Protein AF-A0A804N8E2-F1 (afdb_monomer_lite)

Radius of gyration: 15.51 Å; chains: 1; bounding box: 42×27×46 Å

Secondary structure (DSSP, 8-state):
---TT-------SS----B-TTT--B-----EEEEEE---TTS---SEEEEEE-STTPPPPTT--GGGTTTS-SSSPPPTT-EEEEEE-S--TTS-TT-SSEEEEEESSSS-SEEEE-SSSPPPSSEEEEEE-

Organism: Zea mays (NCBI:txid4577)

Structure (mmCIF, N/CA/C/O backbone):
data_AF-A0A804N8E2-F1
#
_entry.id   AF-A0A804N8E2-F1
#
loop_
_atom_site.group_PDB
_atom_site.id
_atom_site.type_symbol
_atom_site.label_atom_id
_atom_site.label_alt_id
_atom_site.label_comp_id
_atom_site.label_asym_id
_atom_site.label_entity_id
_atom_site.label_seq_id
_atom_site.pdbx_PDB_ins_code
_atom_site.Cartn_x
_atom_site.Cartn_y
_atom_site.Cartn_z
_atom_site.occupancy
_atom_site.B_iso_or_equiv
_atom_site.auth_seq_id
_atom_site.auth_comp_id
_atom_site.auth_asym_id
_atom_site.auth_atom_id
_atom_site.pdbx_PDB_model_num
ATOM 1 N N . MET A 1 1 ? 17.078 12.452 -9.685 1.00 38.97 1 MET A N 1
ATOM 2 C CA . MET A 1 1 ? 17.404 11.135 -9.106 1.00 38.97 1 MET A CA 1
ATOM 3 C C . MET A 1 1 ? 16.287 10.211 -9.542 1.00 38.97 1 MET A C 1
ATOM 5 O O . MET A 1 1 ? 15.139 10.592 -9.355 1.00 38.97 1 MET A O 1
ATOM 9 N N . ASN A 1 2 ? 16.595 9.096 -10.202 1.00 52.91 2 ASN A N 1
ATOM 10 C CA . ASN A 1 2 ? 15.586 8.090 -10.532 1.00 52.91 2 ASN A CA 1
ATOM 11 C C . ASN A 1 2 ? 15.480 7.154 -9.324 1.00 52.91 2 ASN A C 1
ATOM 13 O O . ASN A 1 2 ? 16.182 6.147 -9.280 1.00 52.91 2 ASN A O 1
ATOM 17 N N . ASP A 1 3 ? 14.674 7.526 -8.326 1.00 61.09 3 ASP A N 1
ATOM 18 C CA . ASP A 1 3 ? 14.372 6.654 -7.184 1.00 61.09 3 ASP A CA 1
ATOM 19 C C . ASP A 1 3 ? 13.446 5.525 -7.648 1.00 61.09 3 ASP A C 1
ATOM 21 O O . ASP A 1 3 ? 12.223 5.591 -7.537 1.00 61.09 3 ASP A O 1
ATOM 25 N N . THR A 1 4 ? 14.042 4.483 -8.220 1.00 75.50 4 THR A N 1
ATOM 26 C CA . THR A 1 4 ? 13.366 3.203 -8.447 1.00 75.50 4 THR A CA 1
ATOM 27 C C . THR A 1 4 ? 13.137 2.520 -7.095 1.00 75.50 4 THR A C 1
ATOM 29 O O . THR A 1 4 ? 14.071 2.491 -6.295 1.00 75.50 4 THR A O 1
ATOM 32 N N . TRP A 1 5 ? 11.953 1.932 -6.867 1.00 82.69 5 TRP A N 1
ATOM 33 C CA . TRP A 1 5 ? 11.575 1.201 -5.636 1.00 82.69 5 TRP A CA 1
ATOM 34 C C . TRP A 1 5 ? 11.289 2.061 -4.393 1.00 82.69 5 TRP A C 1
ATOM 36 O O . TRP A 1 5 ? 11.648 1.694 -3.274 1.00 82.69 5 TRP A O 1
ATOM 46 N N . SER A 1 6 ? 10.631 3.206 -4.567 1.00 90.75 6 SER A N 1
ATOM 47 C CA . SER A 1 6 ? 10.193 4.048 -3.449 1.00 90.75 6 SER A CA 1
ATOM 48 C C . SER A 1 6 ? 8.783 3.683 -2.964 1.00 90.75 6 SER A C 1
ATOM 50 O O . SER A 1 6 ? 7.942 3.180 -3.705 1.00 90.75 6 SER A O 1
ATOM 52 N N . THR A 1 7 ? 8.514 3.906 -1.678 1.00 93.31 7 THR A N 1
ATOM 53 C CA . THR A 1 7 ? 7.186 3.724 -1.073 1.00 93.31 7 THR A CA 1
ATOM 54 C C . THR A 1 7 ? 6.992 4.785 -0.004 1.00 93.31 7 THR A C 1
ATOM 56 O O . THR A 1 7 ? 7.899 5.058 0.783 1.00 93.31 7 THR A O 1
ATOM 59 N N . GLY A 1 8 ? 5.814 5.396 0.026 1.00 92.81 8 GLY A N 1
ATOM 60 C CA . GLY A 1 8 ? 5.475 6.440 0.982 1.00 92.81 8 GLY A CA 1
ATOM 61 C C . GLY A 1 8 ? 4.013 6.349 1.382 1.00 92.81 8 GLY A C 1
ATOM 62 O O . GLY A 1 8 ? 3.178 5.873 0.623 1.00 92.81 8 GLY A O 1
ATOM 63 N N . GLY A 1 9 ? 3.710 6.819 2.586 1.00 92.12 9 GLY A N 1
ATOM 64 C CA . GLY A 1 9 ? 2.352 6.875 3.103 1.00 92.12 9 GLY A CA 1
ATOM 65 C C . GLY A 1 9 ? 2.154 8.137 3.926 1.00 92.12 9 GLY A C 1
ATOM 66 O O . GLY A 1 9 ? 3.059 8.586 4.631 1.00 92.12 9 GLY A O 1
ATOM 67 N N . VAL A 1 10 ? 0.957 8.707 3.842 1.00 92.62 10 VAL A N 1
ATOM 68 C CA . VAL A 1 10 ? 0.525 9.840 4.661 1.00 92.62 10 VAL A CA 1
ATOM 69 C C . VAL A 1 10 ? -0.850 9.526 5.233 1.00 92.62 10 VAL A C 1
ATOM 71 O O . VAL A 1 10 ? -1.721 9.015 4.535 1.00 92.62 10 VAL A O 1
ATOM 74 N N . ALA A 1 11 ? -1.042 9.812 6.519 1.00 91.81 11 ALA A N 1
ATOM 75 C CA . ALA A 1 11 ? -2.292 9.553 7.221 1.00 91.81 11 ALA A CA 1
ATOM 76 C C . ALA A 1 11 ? -2.757 10.800 7.978 1.00 91.81 11 ALA A C 1
ATOM 78 O O . ALA A 1 11 ? -1.944 11.578 8.485 1.00 91.81 11 ALA A O 1
ATOM 79 N N . TYR A 1 12 ? -4.076 10.971 8.088 1.00 93.06 12 TYR A N 1
ATOM 80 C CA . TYR A 1 12 ? -4.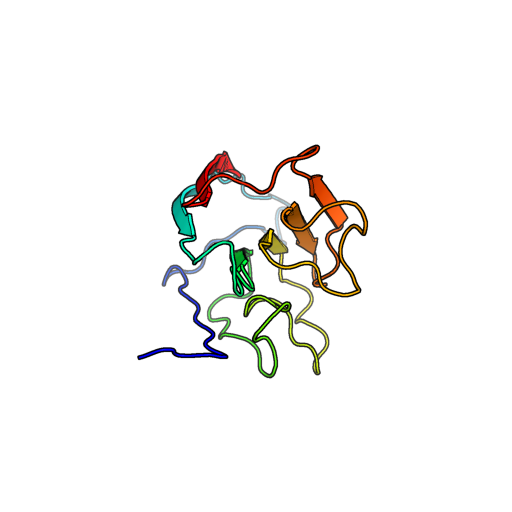663 12.004 8.938 1.00 93.06 12 TYR A CA 1
ATOM 81 C C . TYR A 1 12 ? -4.279 11.746 10.412 1.00 93.06 12 TYR A C 1
ATOM 83 O O . TYR A 1 12 ? -4.414 10.615 10.886 1.00 93.06 12 TYR A O 1
ATOM 91 N N . PRO A 1 13 ? -3.791 12.752 11.166 1.00 93.12 13 PRO A N 1
ATOM 92 C CA . PRO A 1 13 ? -3.143 12.510 12.458 1.00 93.12 13 PRO A CA 1
ATOM 93 C C . PRO A 1 13 ? -4.108 12.154 13.597 1.00 93.12 13 PRO A C 1
ATOM 95 O O . PRO A 1 13 ? -3.660 11.716 14.658 1.00 93.12 13 PRO A O 1
ATOM 98 N N . GLN A 1 14 ? -5.417 12.351 13.416 1.00 94.31 14 GLN A N 1
ATOM 99 C CA . GLN A 1 14 ? -6.428 12.052 14.432 1.00 94.31 14 GLN A CA 1
ATOM 100 C C . GLN A 1 14 ? -7.241 10.805 14.057 1.00 94.31 14 GLN A C 1
ATOM 102 O O . GLN A 1 14 ? -7.475 10.553 12.875 1.00 94.31 14 GLN A O 1
ATOM 107 N N . PRO A 1 15 ? -7.701 10.014 15.043 1.00 92.38 15 PRO A N 1
ATOM 108 C CA . PRO A 1 15 ? -8.524 8.848 14.763 1.00 92.38 15 PRO A CA 1
ATOM 109 C C . PRO A 1 15 ? -9.889 9.266 14.203 1.00 92.38 15 PRO A C 1
ATOM 111 O O . PRO A 1 15 ? -10.555 10.145 14.750 1.00 92.38 15 PRO A O 1
ATOM 114 N N . VAL A 1 16 ? -10.340 8.574 13.158 1.00 92.69 16 VAL A N 1
ATOM 115 C CA . VAL A 1 16 ? -11.694 8.713 12.609 1.00 92.69 16 VAL A CA 1
ATOM 116 C C . VAL A 1 16 ? -12.520 7.506 13.042 1.00 92.69 16 VAL A C 1
ATOM 118 O O . VAL A 1 16 ? -12.179 6.360 12.755 1.00 92.69 16 VAL A O 1
ATOM 121 N N . ARG A 1 17 ? -13.619 7.743 13.763 1.00 92.62 17 ARG A N 1
ATOM 122 C CA . ARG A 1 17 ? -14.492 6.668 14.247 1.00 92.62 17 ARG A CA 1
ATOM 123 C C . ARG A 1 17 ? -15.476 6.241 13.158 1.00 92.62 17 ARG A C 1
ATOM 125 O O . ARG A 1 17 ? -16.499 6.889 12.969 1.00 92.62 17 ARG A O 1
ATOM 132 N N . LEU A 1 18 ? -15.201 5.117 12.500 1.00 92.31 18 LEU A N 1
ATOM 133 C CA . LEU A 1 18 ? -16.044 4.589 11.416 1.00 92.31 18 LEU A CA 1
ATOM 134 C C . LEU A 1 18 ? -17.221 3.725 11.892 1.00 92.31 18 LEU A C 1
ATOM 136 O O . LEU A 1 18 ? -18.192 3.524 11.166 1.00 92.31 18 LEU A O 1
ATOM 140 N N . TRP A 1 19 ? -17.148 3.213 13.118 1.00 92.12 19 TRP A N 1
ATOM 141 C CA . TRP A 1 19 ? -18.095 2.252 13.679 1.00 92.12 19 TRP A CA 1
ATOM 142 C C . TRP A 1 19 ? -18.247 2.498 15.191 1.00 92.12 19 TRP A C 1
ATOM 144 O O . TRP A 1 19 ? -17.270 2.777 15.893 1.00 92.12 19 TRP A O 1
ATOM 154 N N . ASP A 1 20 ? -19.450 2.273 15.734 1.00 93.81 20 ASP A N 1
ATOM 155 C CA . ASP A 1 20 ? -19.717 2.072 17.168 1.00 93.81 20 ASP A CA 1
ATOM 156 C C . ASP A 1 20 ? -20.190 0.640 17.507 1.00 93.81 20 ASP A C 1
ATOM 158 O O . ASP A 1 20 ? -21.294 0.253 17.141 1.00 93.81 20 ASP A O 1
ATOM 162 N N . HIS A 1 21 ? -19.401 -0.151 18.251 1.00 91.88 21 HIS A N 1
ATOM 163 C CA . HIS A 1 21 ? -19.750 -1.554 18.556 1.00 91.88 21 HIS A CA 1
ATOM 164 C C . HIS A 1 21 ? -20.867 -1.694 19.572 1.00 91.88 21 HIS A C 1
ATOM 166 O O . HIS A 1 21 ? -21.567 -2.699 19.569 1.00 91.88 21 HIS A O 1
ATOM 172 N N . ARG A 1 22 ? -21.064 -0.678 20.409 1.00 96.19 22 ARG A N 1
ATOM 173 C CA . ARG A 1 22 ? -22.117 -0.679 21.415 1.00 96.19 22 ARG A CA 1
ATOM 174 C C . ARG A 1 22 ? -23.472 -0.357 20.796 1.00 96.19 22 ARG A C 1
ATOM 176 O O . ARG A 1 22 ? -24.488 -0.832 21.286 1.00 96.19 22 ARG A O 1
ATOM 183 N N . THR A 1 23 ? -23.496 0.475 19.753 1.00 96.44 23 THR A N 1
ATOM 184 C CA . THR A 1 23 ? -24.748 0.941 19.128 1.00 96.44 23 THR A CA 1
ATOM 185 C C . THR A 1 23 ? -24.997 0.376 17.730 1.00 96.44 23 THR A C 1
ATOM 187 O O . THR A 1 23 ? -26.079 0.574 17.190 1.00 96.44 23 THR A O 1
ATOM 190 N N . GLY A 1 24 ? -24.014 -0.291 17.118 1.00 95.19 24 GLY A N 1
ATOM 191 C CA . GLY A 1 24 ? -24.072 -0.777 15.735 1.00 95.19 24 GLY A CA 1
ATOM 192 C C . GLY A 1 24 ? -24.041 0.331 14.674 1.00 95.19 24 GLY A C 1
ATOM 193 O O . GLY A 1 24 ? -24.153 0.046 13.482 1.00 95.19 24 GLY A O 1
ATOM 194 N N . ARG A 1 25 ? -23.900 1.602 15.078 1.00 95.06 25 ARG A N 1
ATOM 195 C CA . ARG A 1 25 ? -23.921 2.748 14.160 1.00 95.06 25 ARG A CA 1
ATOM 196 C C . ARG A 1 25 ? -22.635 2.794 13.342 1.00 95.06 25 ARG A C 1
ATOM 198 O O . ARG A 1 25 ? -21.541 2.666 13.888 1.00 95.06 25 ARG A O 1
ATOM 205 N N . ARG A 1 26 ? -22.779 3.025 12.040 1.00 94.06 26 ARG A N 1
ATOM 206 C CA . ARG A 1 26 ? -21.675 3.209 11.091 1.00 94.06 26 ARG A CA 1
ATOM 207 C C . ARG A 1 26 ? -21.602 4.675 10.688 1.00 94.06 26 ARG A C 1
ATOM 209 O O . ARG A 1 26 ? -22.637 5.334 10.599 1.00 94.06 26 ARG A O 1
ATOM 216 N N . ALA A 1 27 ? -20.395 5.180 10.483 1.00 92.12 27 ALA A N 1
ATOM 217 C CA . ALA A 1 27 ? -20.202 6.501 9.913 1.00 92.12 27 ALA A CA 1
ATOM 218 C C . ALA A 1 27 ? -20.478 6.461 8.407 1.00 92.12 27 ALA A C 1
ATOM 220 O O . ALA A 1 27 ? -20.162 5.481 7.733 1.00 92.12 27 ALA A O 1
ATOM 221 N N . SER A 1 28 ? -21.026 7.553 7.893 1.00 92.19 28 SER A N 1
ATOM 222 C CA . SER A 1 28 ? -20.926 7.903 6.480 1.00 92.19 28 SER A CA 1
ATOM 223 C C . SER A 1 28 ? -19.837 8.957 6.363 1.00 92.19 28 SER A C 1
ATOM 225 O O . SER A 1 28 ? -19.754 9.850 7.209 1.00 92.19 28 SER A O 1
ATOM 227 N N . PHE A 1 29 ? -18.994 8.849 5.349 1.00 91.31 29 PHE A N 1
ATOM 228 C CA . PHE A 1 29 ? -17.958 9.831 5.075 1.00 91.31 29 PHE A CA 1
ATOM 229 C C . PHE A 1 29 ? -17.953 10.148 3.586 1.00 91.31 29 PHE A C 1
ATOM 231 O O . PHE A 1 29 ? -18.495 9.395 2.784 1.00 91.31 29 PHE A O 1
ATOM 238 N N . THR A 1 30 ? -17.372 11.294 3.253 1.00 90.88 30 THR A N 1
ATOM 239 C CA . THR A 1 30 ? -17.012 11.637 1.885 1.00 90.88 30 THR A CA 1
ATOM 240 C C . THR A 1 30 ? -15.611 12.210 1.911 1.00 90.88 30 THR A C 1
ATOM 242 O O . THR A 1 30 ? -15.342 13.127 2.690 1.00 90.88 30 THR A O 1
ATOM 245 N N . THR A 1 31 ? -14.717 11.673 1.090 1.00 90.69 31 THR A N 1
ATOM 246 C CA . THR A 1 31 ? -13.385 12.255 0.877 1.00 90.69 31 THR A CA 1
ATOM 247 C C . THR A 1 31 ? -13.301 12.856 -0.518 1.00 90.69 31 THR A C 1
ATOM 249 O O . THR A 1 31 ? -13.925 12.339 -1.434 1.00 90.69 31 THR A O 1
ATOM 252 N N . ASN A 1 32 ? -12.566 13.957 -0.667 1.00 90.88 32 ASN A N 1
ATOM 253 C CA . ASN A 1 32 ? -12.210 14.525 -1.963 1.00 90.88 32 ASN A CA 1
ATOM 254 C C . ASN A 1 32 ? -10.741 14.918 -1.929 1.00 90.88 32 ASN A C 1
ATOM 256 O O . ASN A 1 32 ? -10.315 15.678 -1.059 1.00 90.88 32 ASN A O 1
ATOM 260 N N . PHE A 1 33 ? -9.977 14.419 -2.887 1.00 89.19 33 PHE A N 1
ATOM 261 C CA . PHE A 1 33 ? -8.585 14.792 -3.084 1.00 89.19 33 PHE A CA 1
ATOM 262 C C . PHE A 1 33 ? -8.284 14.833 -4.576 1.00 89.19 33 PHE A C 1
ATOM 264 O O . PHE A 1 33 ? -8.919 14.136 -5.367 1.00 89.19 33 PHE A O 1
ATOM 271 N N . SER A 1 34 ? -7.313 15.662 -4.941 1.00 90.00 34 SER A N 1
ATOM 272 C CA . SER A 1 34 ? -6.777 15.734 -6.294 1.00 90.00 34 SER A CA 1
ATOM 273 C C . SER A 1 34 ? -5.350 15.220 -6.286 1.00 90.00 34 SER A C 1
ATOM 275 O O . SER A 1 34 ? -4.583 15.514 -5.369 1.00 90.00 34 SER A O 1
ATOM 277 N N . PHE A 1 35 ? -5.000 14.459 -7.311 1.00 89.44 35 PHE A N 1
ATOM 278 C CA . PHE A 1 35 ? -3.676 13.877 -7.472 1.00 89.44 35 PHE A CA 1
ATOM 279 C C . PHE A 1 35 ? -3.257 13.928 -8.943 1.00 89.44 35 PHE A C 1
ATOM 281 O O . PHE A 1 35 ? -4.081 14.171 -9.828 1.00 89.44 35 PHE A O 1
ATOM 288 N N . ALA A 1 36 ? -1.968 13.717 -9.190 1.00 87.19 36 ALA A N 1
ATOM 289 C CA . ALA A 1 36 ? -1.411 13.557 -10.522 1.00 87.19 36 ALA A CA 1
ATOM 290 C C . ALA A 1 36 ? -0.339 12.462 -10.480 1.00 87.19 36 ALA A C 1
ATOM 292 O O . ALA A 1 36 ? 0.662 12.616 -9.783 1.00 87.19 36 ALA A O 1
ATOM 293 N N . ILE A 1 37 ? -0.539 11.380 -11.230 1.00 84.94 37 ILE A N 1
ATOM 294 C CA . ILE A 1 37 ? 0.493 10.375 -11.502 1.00 84.94 37 ILE A CA 1
ATOM 295 C C . ILE A 1 37 ? 1.109 10.723 -12.854 1.00 84.94 37 ILE A C 1
ATOM 297 O O . ILE A 1 37 ? 0.445 10.674 -13.893 1.00 84.94 37 ILE A O 1
ATOM 301 N N . SER A 1 38 ? 2.378 11.121 -12.831 1.00 80.69 38 SER A N 1
ATOM 302 C CA . SER A 1 38 ? 3.157 11.454 -14.022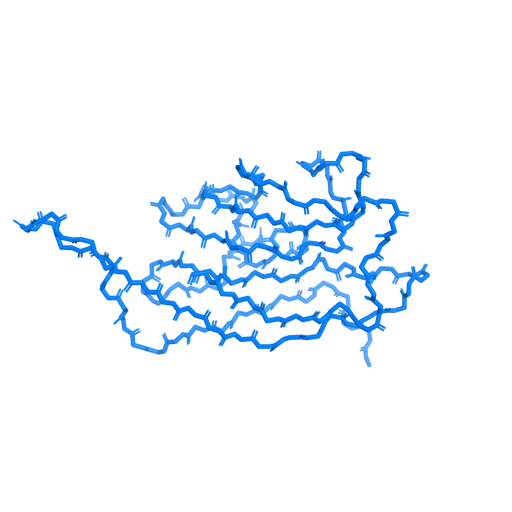 1.00 80.69 38 SER A CA 1
ATOM 303 C C . SER A 1 38 ? 4.325 10.492 -14.174 1.00 80.69 38 SER A C 1
ATOM 305 O O . SER A 1 38 ? 5.080 10.283 -13.230 1.00 80.69 38 SER A O 1
ATOM 307 N N . GLY A 1 39 ? 4.518 9.983 -15.384 1.00 72.94 39 GLY A N 1
ATOM 308 C CA . GLY A 1 39 ? 5.672 9.170 -15.758 1.00 72.94 39 GLY A CA 1
ATOM 309 C C . GLY A 1 39 ? 5.779 9.089 -17.275 1.00 72.94 39 GLY A C 1
ATOM 310 O O . GLY A 1 39 ? 4.781 9.276 -17.983 1.00 72.94 39 GLY A O 1
ATOM 311 N N . GLU A 1 40 ? 6.977 8.852 -17.805 1.00 63.94 40 GLU A N 1
ATOM 312 C CA . GLU A 1 40 ? 7.145 8.634 -19.243 1.00 63.94 40 GLU A CA 1
ATOM 313 C C . GLU A 1 40 ? 6.381 7.366 -19.652 1.00 63.94 40 GLU A C 1
ATOM 315 O O . GLU A 1 40 ? 6.631 6.287 -19.119 1.00 63.94 40 GLU A O 1
ATOM 320 N N . ARG A 1 41 ? 5.437 7.483 -20.604 1.00 61.12 41 ARG A N 1
ATOM 321 C CA . ARG A 1 41 ? 4.629 6.341 -21.094 1.00 61.12 41 ARG A CA 1
ATOM 322 C C . ARG A 1 41 ? 5.489 5.171 -21.576 1.00 61.12 41 ARG A C 1
ATOM 324 O O . ARG A 1 41 ? 5.033 4.039 -21.588 1.00 61.12 41 ARG A O 1
ATOM 331 N N . THR A 1 42 ? 6.712 5.461 -22.002 1.00 56.59 42 THR A N 1
ATOM 332 C CA . THR A 1 42 ? 7.638 4.513 -22.613 1.00 56.59 42 THR A CA 1
ATOM 333 C C . THR A 1 42 ? 8.347 3.600 -21.618 1.00 56.59 42 THR A C 1
ATOM 335 O O . THR A 1 42 ? 8.788 2.536 -22.036 1.00 56.59 42 THR A O 1
ATOM 338 N N . TYR A 1 43 ? 8.464 3.971 -20.338 1.00 54.28 43 TYR A N 1
ATOM 339 C CA . TYR A 1 43 ? 9.248 3.199 -19.367 1.00 54.28 43 TYR A CA 1
ATOM 340 C C . TYR A 1 43 ? 8.741 3.381 -17.930 1.00 54.28 43 TYR A C 1
ATOM 342 O O . TYR A 1 43 ? 9.366 4.070 -17.135 1.00 54.28 43 TYR A O 1
ATOM 350 N N . ASN A 1 44 ? 7.698 2.645 -17.544 1.00 62.12 44 ASN A N 1
ATOM 351 C CA . ASN A 1 44 ? 7.333 2.432 -16.133 1.00 62.12 44 ASN A CA 1
ATOM 352 C C . ASN A 1 44 ? 6.580 3.613 -15.487 1.00 62.12 44 ASN A C 1
ATOM 354 O O . ASN A 1 44 ? 7.126 4.362 -14.681 1.00 62.12 44 ASN A O 1
ATOM 358 N N . ARG A 1 45 ? 5.272 3.726 -15.751 1.00 77.19 45 ARG A N 1
ATOM 359 C CA . ARG A 1 45 ? 4.360 4.515 -14.893 1.00 77.19 45 ARG A CA 1
ATOM 360 C C . ARG A 1 45 ? 4.071 3.850 -13.543 1.00 77.19 45 ARG A C 1
ATOM 362 O O . ARG A 1 45 ? 3.198 4.307 -12.817 1.00 77.19 45 ARG A O 1
ATOM 369 N N . ALA A 1 46 ? 4.774 2.769 -13.242 1.00 86.25 46 ALA A N 1
ATOM 370 C CA . ALA A 1 46 ? 4.544 1.949 -12.078 1.00 86.25 46 ALA A CA 1
ATOM 371 C C . ALA A 1 46 ? 4.796 2.706 -10.759 1.00 86.25 46 ALA A C 1
ATOM 373 O O . ALA A 1 46 ? 5.580 3.656 -10.717 1.00 86.25 46 ALA A O 1
ATOM 374 N N . ASP A 1 47 ? 4.172 2.298 -9.657 1.00 90.50 47 ASP A N 1
ATOM 375 C CA . ASP A 1 47 ? 3.182 1.206 -9.552 1.00 90.50 47 ASP A CA 1
ATOM 376 C C . ASP A 1 47 ? 1.752 1.742 -9.408 1.00 90.50 47 ASP A C 1
ATOM 378 O O . ASP A 1 47 ? 0.845 1.267 -10.077 1.00 90.50 47 ASP A O 1
ATOM 382 N N . GLY A 1 48 ? 1.560 2.794 -8.612 1.00 92.81 48 GLY A N 1
ATOM 383 C CA . GLY A 1 48 ? 0.258 3.427 -8.433 1.00 92.81 48 GLY A CA 1
ATOM 384 C C . GLY A 1 48 ? 0.161 4.200 -7.121 1.00 92.81 48 GLY A C 1
ATOM 385 O O . GLY A 1 48 ? 1.169 4.537 -6.494 1.00 92.81 48 GLY A O 1
ATOM 386 N N . MET A 1 49 ? -1.068 4.475 -6.688 1.00 93.88 49 MET A N 1
ATOM 387 C CA . MET A 1 49 ? -1.368 5.006 -5.353 1.00 93.88 49 MET A CA 1
ATOM 388 C C . MET A 1 49 ? -2.701 4.471 -4.835 1.00 93.88 49 MET A C 1
ATOM 390 O O . MET A 1 49 ? -3.551 4.070 -5.621 1.00 93.88 49 MET A O 1
ATOM 394 N N . ALA A 1 50 ? -2.942 4.567 -3.528 1.00 94.50 50 ALA A N 1
ATOM 395 C CA . ALA A 1 50 ? -4.250 4.270 -2.953 1.00 94.50 50 ALA A CA 1
ATOM 396 C C . ALA A 1 50 ? -4.672 5.309 -1.906 1.00 94.50 50 ALA A C 1
ATOM 398 O O . ALA A 1 50 ? -3.865 5.772 -1.096 1.00 94.50 50 ALA A O 1
ATOM 399 N N . PHE A 1 51 ? -5.964 5.643 -1.884 1.00 94.38 51 PHE A N 1
ATOM 400 C CA . PHE A 1 51 ? -6.602 6.147 -0.667 1.00 94.38 51 PHE A CA 1
ATOM 401 C C . PHE A 1 51 ? -6.918 4.948 0.220 1.00 94.38 51 PHE A C 1
ATOM 403 O O . PHE A 1 51 ? -7.441 3.955 -0.274 1.00 94.38 51 PHE A 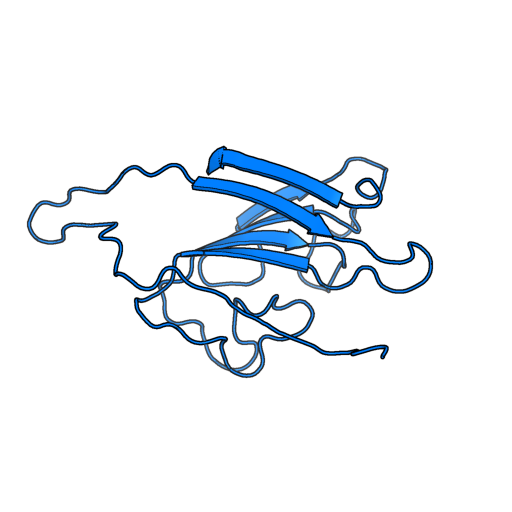O 1
ATOM 410 N N . PHE A 1 52 ? -6.639 5.027 1.520 1.00 93.62 52 PHE A N 1
ATOM 411 C CA . PHE A 1 52 ? -6.869 3.893 2.405 1.00 93.62 52 PHE A CA 1
ATOM 412 C C . PHE A 1 52 ? -7.578 4.269 3.699 1.00 93.62 52 PHE A C 1
ATOM 414 O O . PHE A 1 52 ? -7.458 5.372 4.237 1.00 93.62 52 PHE A O 1
ATOM 421 N N . ILE A 1 53 ? -8.282 3.279 4.227 1.00 93.06 53 ILE A N 1
ATOM 422 C CA . ILE A 1 53 ? -8.775 3.217 5.590 1.00 93.06 53 ILE A CA 1
ATOM 423 C C . ILE A 1 53 ? -8.035 2.070 6.260 1.00 93.06 53 ILE A C 1
ATOM 425 O O . ILE A 1 53 ? -8.077 0.941 5.779 1.00 93.06 53 ILE A O 1
ATOM 429 N N . GLY A 1 54 ? -7.374 2.362 7.375 1.00 90.19 54 GLY A N 1
ATOM 430 C CA . GLY A 1 54 ? -6.627 1.385 8.157 1.00 90.19 54 GLY A CA 1
ATOM 431 C C . GLY A 1 54 ? -6.778 1.619 9.656 1.00 90.19 54 GLY A C 1
ATOM 432 O O . GLY A 1 54 ? -7.466 2.540 10.110 1.00 90.19 54 GLY A O 1
ATOM 433 N N . SER A 1 55 ? -6.111 0.786 10.449 1.00 88.50 55 SER A N 1
ATOM 434 C CA . SER A 1 55 ? -6.027 0.968 11.899 1.00 88.50 55 SER A CA 1
ATOM 435 C C . SER A 1 55 ? -5.370 2.306 12.260 1.00 88.50 55 SER A C 1
ATOM 437 O O . SER A 1 55 ? -4.394 2.706 11.633 1.00 88.50 55 SER A O 1
ATOM 439 N N . PHE A 1 56 ? -5.833 2.985 13.313 1.00 87.50 56 PHE A N 1
ATOM 440 C CA . PHE A 1 56 ? -5.202 4.230 13.765 1.00 87.50 56 PHE A CA 1
ATOM 441 C C . PHE A 1 56 ? -3.707 4.023 14.066 1.00 87.50 56 PHE A C 1
ATOM 443 O O . PHE A 1 56 ? -3.349 3.102 14.799 1.00 87.50 56 PHE A O 1
ATOM 450 N N . ARG A 1 57 ? -2.855 4.911 13.531 1.00 83.44 57 ARG A N 1
ATOM 451 C CA . ARG A 1 57 ? -1.380 4.819 13.569 1.00 83.44 57 ARG A CA 1
ATOM 452 C C . ARG A 1 57 ? -0.795 3.621 12.807 1.00 83.44 57 ARG A C 1
ATOM 454 O O . ARG A 1 57 ? 0.276 3.138 13.165 1.00 83.44 57 ARG A O 1
ATOM 461 N N . SER A 1 58 ? -1.462 3.163 11.751 1.00 80.12 58 SER A N 1
ATOM 462 C CA . SER A 1 58 ? -0.852 2.271 10.764 1.00 80.12 58 SER A CA 1
ATOM 463 C C . SER A 1 58 ? 0.369 2.938 10.121 1.00 80.12 58 SER A C 1
ATOM 465 O O . SER A 1 58 ? 0.293 4.079 9.664 1.00 80.12 58 SER A O 1
ATOM 467 N N . ALA A 1 59 ? 1.490 2.222 10.105 1.00 85.94 59 ALA A N 1
ATOM 468 C CA . ALA A 1 59 ? 2.655 2.552 9.294 1.00 85.94 59 ALA A CA 1
ATOM 469 C C . ALA A 1 59 ? 2.521 1.904 7.907 1.00 85.94 59 ALA A C 1
ATOM 471 O O . ALA A 1 59 ? 1.692 1.010 7.727 1.00 85.94 59 ALA A O 1
ATOM 472 N N . VAL A 1 60 ? 3.360 2.320 6.954 1.00 90.44 60 VAL A N 1
ATOM 473 C CA . VAL A 1 60 ? 3.543 1.573 5.699 1.00 90.44 60 VAL A CA 1
ATOM 474 C C . VAL A 1 60 ? 3.951 0.134 6.062 1.00 90.44 60 VAL A C 1
ATOM 476 O O . VAL A 1 60 ? 4.926 -0.029 6.806 1.00 90.44 60 VAL A O 1
ATOM 479 N N . PRO A 1 61 ? 3.215 -0.905 5.621 1.00 90.19 61 PRO A N 1
ATOM 480 C CA . PRO A 1 61 ? 3.529 -2.285 5.973 1.00 90.19 61 PRO A CA 1
ATOM 481 C C . PRO A 1 61 ? 4.903 -2.712 5.450 1.00 90.19 61 PRO A C 1
ATOM 483 O O . PRO A 1 61 ? 5.383 -2.224 4.427 1.00 90.19 61 PRO A O 1
ATOM 486 N N . LEU A 1 62 ? 5.538 -3.665 6.129 1.00 90.38 62 LEU A N 1
ATOM 487 C CA . LEU A 1 62 ? 6.788 -4.244 5.641 1.00 90.38 62 LEU A CA 1
ATOM 488 C C . LEU A 1 62 ? 6.542 -5.035 4.345 1.00 90.38 62 LEU A C 1
ATOM 490 O O . LEU A 1 62 ? 5.534 -5.735 4.239 1.00 90.38 62 LEU A O 1
ATOM 494 N N . ASP A 1 63 ? 7.479 -4.939 3.399 1.00 92.00 63 ASP A N 1
ATOM 495 C CA . ASP A 1 63 ? 7.409 -5.585 2.078 1.00 92.00 63 ASP A CA 1
ATOM 496 C C . ASP A 1 63 ? 6.081 -5.305 1.355 1.00 92.00 63 ASP A C 1
ATOM 498 O O . ASP A 1 63 ? 5.341 -6.209 0.982 1.00 92.00 63 ASP A O 1
ATOM 502 N 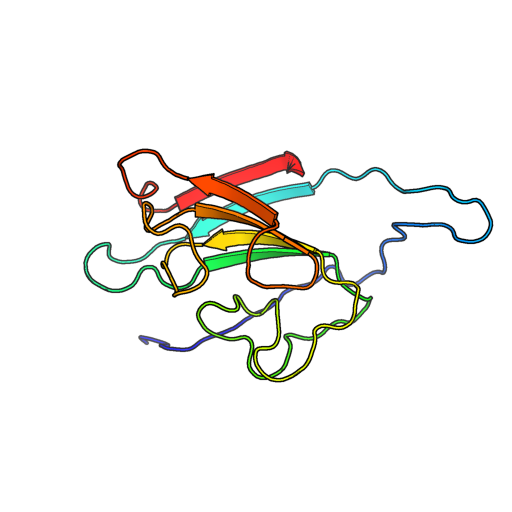N . SER A 1 64 ? 5.736 -4.022 1.253 1.00 93.38 64 SER A N 1
ATOM 503 C CA . SER A 1 64 ? 4.522 -3.546 0.577 1.00 93.38 64 SER A CA 1
ATOM 504 C C . SER A 1 64 ? 4.818 -2.596 -0.582 1.00 93.38 64 SER A C 1
ATOM 506 O O . SER A 1 64 ? 3.906 -1.978 -1.114 1.00 93.38 64 SER A O 1
ATOM 508 N N . GLY A 1 65 ? 6.083 -2.439 -0.976 1.00 94.25 65 GLY A N 1
ATOM 509 C CA . GLY A 1 65 ? 6.445 -1.595 -2.115 1.00 94.25 65 GLY A CA 1
ATOM 510 C C . GLY A 1 65 ? 6.080 -2.222 -3.462 1.00 94.25 65 GLY A C 1
ATOM 511 O O . GLY A 1 65 ? 5.674 -3.381 -3.541 1.00 94.25 65 GLY A O 1
ATOM 512 N N . GLY A 1 66 ? 6.264 -1.459 -4.538 1.00 94.19 66 GLY A N 1
ATOM 513 C CA . GLY A 1 66 ? 5.914 -1.914 -5.883 1.00 94.19 66 GLY A CA 1
ATOM 514 C C . GLY A 1 66 ? 4.399 -2.052 -6.059 1.00 94.19 66 GLY A C 1
ATOM 515 O O . GLY A 1 66 ? 3.636 -1.291 -5.463 1.00 94.19 66 GLY A O 1
ATOM 516 N N . GLY A 1 67 ? 3.971 -3.077 -6.798 1.00 94.69 67 GLY A N 1
ATOM 517 C CA . GLY A 1 67 ? 2.559 -3.408 -7.048 1.00 94.69 67 GLY A CA 1
ATOM 518 C C . GLY A 1 67 ? 1.703 -3.698 -5.809 1.00 94.69 67 GLY A C 1
ATOM 519 O O . GLY A 1 67 ? 0.522 -3.972 -5.936 1.00 94.69 67 GLY A O 1
ATOM 520 N N . PHE A 1 68 ? 2.274 -3.655 -4.601 1.00 94.94 68 PHE A N 1
ATOM 521 C CA . PHE A 1 68 ? 1.535 -3.709 -3.336 1.00 94.94 68 PHE A CA 1
ATOM 522 C C . PHE A 1 68 ? 1.159 -2.319 -2.780 1.00 94.94 68 PHE A C 1
ATOM 524 O O . PHE A 1 68 ? 0.531 -2.220 -1.720 1.00 94.94 68 PHE A O 1
ATOM 531 N N . LEU A 1 69 ? 1.548 -1.249 -3.486 1.00 95.25 69 LEU A N 1
ATOM 532 C CA . LEU A 1 69 ? 1.134 0.152 -3.312 1.00 95.25 69 LEU A CA 1
ATOM 533 C C . LEU A 1 69 ? 1.387 0.771 -1.927 1.00 95.25 69 LEU A C 1
ATOM 535 O O . LEU A 1 69 ? 0.787 1.781 -1.560 1.00 95.25 69 LEU A O 1
ATOM 539 N N . GLY A 1 70 ? 2.260 0.174 -1.119 1.00 94.06 70 GLY A N 1
ATOM 540 C CA . GLY A 1 70 ? 2.442 0.533 0.287 1.00 94.06 70 GLY A CA 1
ATOM 541 C C . GLY A 1 70 ? 1.229 0.203 1.164 1.00 94.06 70 GLY A C 1
ATOM 542 O O . GLY A 1 70 ? 1.133 0.711 2.282 1.00 94.06 70 GLY A O 1
ATOM 543 N N . LEU A 1 71 ? 0.287 -0.597 0.653 1.00 93.06 71 LEU A N 1
ATOM 544 C CA . LEU A 1 71 ? -1.043 -0.809 1.222 1.00 93.06 71 LEU A CA 1
ATOM 545 C C . LEU A 1 71 ? -1.177 -2.184 1.884 1.00 93.06 71 LEU A C 1
ATOM 547 O O . LEU A 1 71 ? -1.669 -2.291 3.011 1.00 93.06 71 LEU A O 1
ATOM 551 N N . ILE A 1 72 ? -0.735 -3.232 1.187 1.00 92.00 72 ILE A N 1
ATOM 552 C CA . ILE A 1 72 ? -0.861 -4.632 1.605 1.00 92.00 72 ILE A CA 1
ATOM 553 C C . ILE A 1 72 ? 0.539 -5.230 1.725 1.00 92.00 72 ILE A C 1
ATOM 555 O O . ILE A 1 72 ? 1.377 -5.046 0.854 1.00 92.00 72 ILE A O 1
ATOM 559 N N . SER A 1 73 ? 0.832 -5.931 2.819 1.00 91.12 73 SER A N 1
ATOM 560 C CA . SER A 1 73 ? 2.118 -6.626 2.941 1.00 91.12 73 SER A CA 1
ATOM 561 C C . SER A 1 73 ? 2.116 -7.894 2.090 1.00 91.12 73 SER A C 1
ATOM 563 O O . SER A 1 73 ? 1.172 -8.679 2.144 1.00 91.12 73 SER A O 1
ATOM 565 N N . ASN A 1 74 ? 3.202 -8.123 1.358 1.00 90.56 74 ASN A N 1
ATOM 566 C CA . ASN A 1 74 ? 3.423 -9.342 0.583 1.00 90.56 74 ASN A CA 1
ATOM 567 C C . ASN A 1 74 ? 3.844 -10.545 1.456 1.00 90.56 74 ASN A C 1
ATOM 569 O O . ASN A 1 74 ? 3.691 -11.699 1.062 1.00 90.56 74 ASN A O 1
ATOM 573 N N . ILE A 1 75 ? 4.359 -10.297 2.665 1.00 88.44 75 ILE A N 1
ATOM 574 C CA . ILE A 1 75 ? 4.899 -11.343 3.559 1.00 88.44 75 ILE A CA 1
ATOM 575 C C . ILE A 1 75 ? 4.061 -11.579 4.810 1.00 88.44 75 ILE A C 1
ATOM 577 O O . ILE A 1 75 ? 4.167 -12.635 5.434 1.00 88.44 75 ILE A O 1
ATOM 581 N N . THR A 1 76 ? 3.257 -10.598 5.215 1.00 76.56 76 THR A N 1
ATOM 582 C CA . THR A 1 76 ? 2.383 -10.715 6.383 1.00 76.56 76 THR A CA 1
ATOM 583 C C . THR A 1 76 ? 0.933 -10.602 5.945 1.00 76.56 76 THR A C 1
ATOM 585 O O . THR A 1 76 ? 0.613 -9.716 5.157 1.00 76.56 76 THR A O 1
ATOM 588 N N . PRO A 1 77 ? 0.026 -11.456 6.454 1.00 67.69 77 PRO A N 1
ATOM 589 C CA . PRO A 1 77 ? -1.397 -11.237 6.248 1.00 67.69 77 PRO A CA 1
ATOM 590 C C . PRO A 1 77 ? -1.732 -9.822 6.731 1.00 67.69 77 PRO A C 1
ATOM 592 O O . PRO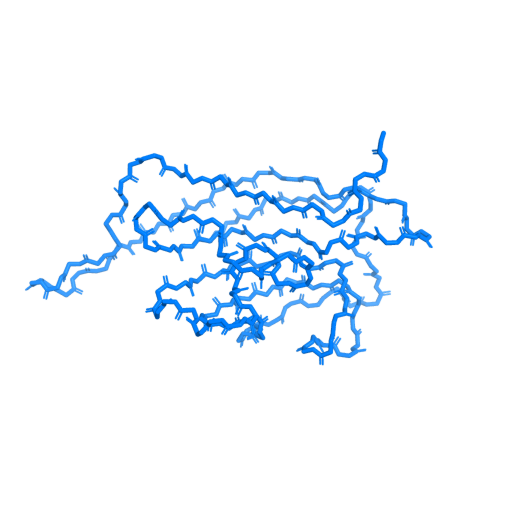 A 1 77 ? -1.325 -9.471 7.848 1.00 67.69 77 PRO A O 1
ATOM 595 N N . PRO A 1 78 ? -2.423 -8.992 5.930 1.00 60.69 78 PRO A N 1
ATOM 596 C CA . PRO A 1 78 ? -2.742 -7.646 6.361 1.00 60.69 78 PRO A CA 1
ATOM 597 C C . PRO A 1 78 ? -3.535 -7.726 7.671 1.00 60.69 78 PRO A C 1
ATOM 599 O O . PRO A 1 78 ? -4.368 -8.629 7.829 1.00 60.69 78 PRO A O 1
ATOM 602 N N . PRO A 1 79 ? -3.299 -6.817 8.636 1.00 61.22 79 PRO A N 1
ATOM 603 C CA . PRO A 1 79 ? -4.233 -6.673 9.744 1.00 61.22 79 PRO A CA 1
ATOM 604 C C . PRO A 1 79 ? -5.631 -6.529 9.130 1.00 61.22 79 PRO A C 1
ATOM 606 O O . PRO A 1 79 ? -5.786 -5.717 8.221 1.00 61.22 79 PRO A O 1
ATOM 609 N N . LEU A 1 80 ? -6.595 -7.357 9.563 1.00 65.62 80 LEU A N 1
ATOM 610 C CA . LEU A 1 80 ? -7.955 -7.515 9.000 1.00 65.62 80 LEU A CA 1
ATOM 611 C C . LEU A 1 80 ? -8.803 -6.225 9.091 1.00 65.62 80 LEU A C 1
ATOM 613 O O . LEU A 1 80 ? -9.860 -6.191 9.721 1.00 65.62 80 LEU A O 1
ATOM 617 N N . SER A 1 81 ? -8.313 -5.128 8.533 1.00 83.31 81 SER A N 1
ATOM 618 C CA . SER A 1 81 ? -8.813 -3.776 8.739 1.00 83.31 81 SER A CA 1
ATOM 619 C C . SER A 1 81 ? -8.360 -2.775 7.672 1.00 83.31 81 SER A C 1
ATOM 621 O O . SER A 1 81 ? -8.525 -1.579 7.903 1.00 83.31 81 SER A O 1
AT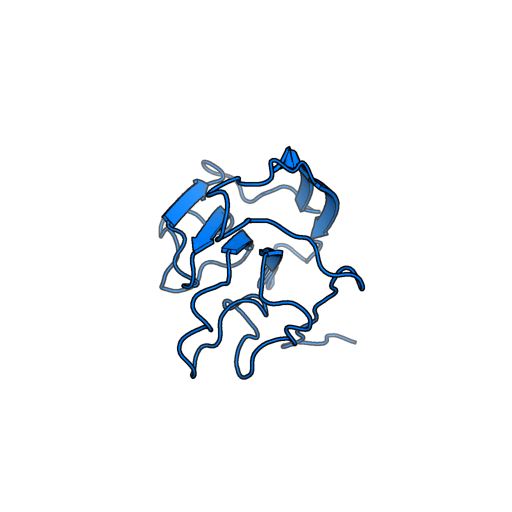OM 623 N N . THR A 1 82 ? -7.795 -3.220 6.543 1.00 90.62 82 THR A N 1
ATOM 624 C CA . THR A 1 82 ? -7.379 -2.316 5.462 1.00 90.62 82 THR A CA 1
ATOM 625 C C . THR A 1 82 ? -8.380 -2.360 4.317 1.00 90.62 82 THR A C 1
ATOM 627 O O . THR A 1 82 ? -8.634 -3.417 3.738 1.00 90.62 82 THR A O 1
ATOM 630 N N . VAL A 1 83 ? -8.929 -1.196 3.985 1.00 93.12 83 VAL A N 1
ATOM 631 C CA . VAL A 1 83 ? -9.683 -0.965 2.752 1.00 93.12 83 VAL A CA 1
ATOM 632 C C . VAL A 1 83 ? -8.920 0.059 1.930 1.00 93.12 83 VAL A C 1
ATOM 634 O O . VAL A 1 83 ? -8.584 1.119 2.456 1.00 93.12 83 VAL A O 1
ATOM 637 N N . GLY A 1 84 ? -8.647 -0.255 0.671 1.00 94.12 84 GLY A N 1
ATOM 638 C CA . GLY A 1 84 ? -8.008 0.640 -0.284 1.00 94.12 84 GLY A CA 1
ATOM 639 C C . GLY A 1 84 ? -8.954 1.001 -1.416 1.00 94.12 84 GLY A C 1
ATOM 640 O O . GLY A 1 84 ? -9.817 0.209 -1.789 1.00 94.12 84 GLY A O 1
ATOM 641 N N . VAL A 1 85 ? -8.785 2.197 -1.964 1.00 95.06 85 VAL A N 1
ATOM 642 C CA . VAL A 1 85 ? -9.225 2.496 -3.321 1.00 95.06 85 VAL A CA 1
ATOM 643 C C . VAL A 1 85 ? -7.990 2.859 -4.125 1.00 95.06 85 VAL A C 1
ATOM 645 O O . VAL A 1 85 ? -7.383 3.911 -3.891 1.00 95.06 85 VAL A O 1
ATOM 648 N N . GLU A 1 86 ? -7.589 1.940 -4.995 1.00 95.06 86 GLU A N 1
ATOM 649 C CA . GLU A 1 86 ? -6.339 1.993 -5.741 1.00 95.06 86 GLU A CA 1
ATOM 650 C C . GLU A 1 86 ? -6.502 2.661 -7.108 1.00 95.06 86 GLU A C 1
ATOM 652 O O . GLU A 1 86 ? -7.555 2.621 -7.751 1.00 95.06 86 GLU A O 1
ATOM 657 N N . PHE A 1 87 ? -5.410 3.286 -7.523 1.00 92.75 87 PHE A N 1
ATOM 658 C CA . PHE A 1 87 ? -5.145 3.831 -8.839 1.00 92.75 87 PHE A CA 1
ATOM 659 C C . PHE A 1 87 ? -3.879 3.140 -9.324 1.00 92.75 87 PHE A C 1
ATOM 661 O O . PHE A 1 87 ? -2.774 3.630 -9.077 1.00 92.75 87 PHE A O 1
ATOM 668 N N . ASP A 1 88 ? -4.063 1.977 -9.934 1.00 92.62 88 ASP A N 1
ATOM 669 C CA . ASP A 1 88 ? -2.990 1.115 -10.402 1.00 92.62 88 ASP A CA 1
ATOM 670 C C . ASP A 1 88 ? -2.615 1.506 -11.835 1.00 92.62 88 ASP A C 1
ATOM 672 O O . ASP A 1 88 ? -3.474 1.658 -12.713 1.00 92.62 88 ASP A O 1
ATOM 676 N N . THR A 1 89 ? -1.326 1.743 -12.051 1.00 89.94 89 THR A N 1
ATOM 677 C CA . THR A 1 89 ? -0.750 2.146 -13.336 1.00 89.94 89 THR A CA 1
ATOM 678 C C . THR A 1 89 ? 0.282 1.140 -13.844 1.00 89.94 89 THR A C 1
ATOM 680 O O . THR A 1 89 ? 1.134 1.474 -14.679 1.00 89.94 89 THR A O 1
ATOM 683 N N . ASN A 1 90 ? 0.249 -0.085 -13.314 1.00 89.31 90 ASN A N 1
ATOM 684 C CA . ASN A 1 90 ? 1.115 -1.181 -13.697 1.00 89.31 90 ASN A CA 1
ATOM 685 C C . ASN A 1 90 ? 0.476 -2.554 -13.437 1.00 89.31 90 ASN A C 1
ATOM 687 O O . ASN A 1 90 ? 0.528 -3.084 -12.340 1.00 89.31 90 ASN A O 1
ATOM 691 N N . ARG A 1 91 ? 0.059 -3.227 -14.511 1.00 90.56 91 ARG A N 1
ATOM 692 C CA . ARG A 1 91 ? -0.435 -4.609 -14.448 1.00 90.56 91 ARG A CA 1
ATOM 693 C C . ARG A 1 91 ? 0.582 -5.610 -13.868 1.00 90.56 91 ARG A C 1
ATOM 695 O O . ARG A 1 91 ? 1.499 -6.068 -14.563 1.00 90.56 91 ARG A O 1
ATOM 702 N N . ASN A 1 92 ? 0.332 -6.058 -12.646 1.00 93.94 92 ASN A N 1
ATOM 703 C CA . ASN A 1 92 ? 0.897 -7.235 -12.002 1.00 93.94 92 ASN A CA 1
ATOM 704 C C . ASN A 1 92 ? 0.081 -8.511 -12.319 1.00 93.94 92 ASN A C 1
ATOM 706 O O . ASN A 1 92 ? -0.897 -8.522 -13.066 1.00 93.94 92 ASN A O 1
ATOM 710 N N . ILE A 1 93 ? 0.521 -9.657 -11.785 1.00 95.19 93 ILE A N 1
ATOM 711 C CA . ILE A 1 93 ? -0.082 -10.972 -12.082 1.00 95.19 93 ILE A CA 1
ATOM 712 C C . ILE A 1 93 ? -1.494 -11.156 -11.502 1.00 95.19 93 ILE A C 1
ATOM 714 O O . ILE A 1 93 ? -2.212 -12.049 -11.950 1.00 95.19 93 ILE A O 1
ATOM 718 N N . TRP A 1 94 ? -1.876 -10.358 -10.502 1.00 94.81 94 TRP A N 1
ATOM 719 C CA . TRP A 1 94 ? -3.192 -10.400 -9.853 1.00 94.81 94 TRP A CA 1
ATOM 720 C C . TRP A 1 94 ? -4.224 -9.471 -10.508 1.00 94.81 94 TRP A C 1
ATOM 722 O O . TRP A 1 94 ? -5.405 -9.553 -10.173 1.00 94.81 94 TRP A O 1
ATOM 732 N N . ASP A 1 95 ? -3.798 -8.653 -11.469 1.00 94.88 95 ASP A N 1
ATOM 733 C CA . ASP A 1 95 ? -4.623 -7.619 -12.089 1.00 94.88 95 ASP A CA 1
ATOM 734 C C . ASP A 1 95 ? -5.415 -8.116 -13.302 1.00 94.88 95 ASP A C 1
ATOM 736 O O . ASP A 1 95 ? -5.153 -9.205 -13.845 1.00 94.88 95 ASP A O 1
ATOM 740 N N . PRO A 1 96 ? -6.399 -7.328 -13.782 1.00 91.19 96 PRO A N 1
ATOM 741 C CA . PRO A 1 96 ? -7.080 -7.632 -15.027 1.00 91.19 96 PRO A CA 1
ATOM 742 C C . PRO A 1 96 ? -6.104 -7.741 -16.198 1.00 91.19 96 PRO A C 1
ATOM 744 O O . PRO A 1 96 ? -5.315 -6.849 -16.490 1.00 91.19 96 PRO A O 1
ATOM 747 N N . GLN A 1 97 ? -6.203 -8.839 -16.938 1.00 89.00 97 GLN A N 1
ATOM 748 C CA . GLN A 1 97 ? -5.258 -9.129 -18.017 1.00 89.00 97 GLN A CA 1
ATOM 749 C C . GLN A 1 97 ? -5.458 -8.250 -19.264 1.00 89.00 97 GLN A C 1
ATOM 751 O O . GLN A 1 97 ? -4.569 -8.158 -20.109 1.00 89.00 97 GLN A O 1
ATOM 756 N N . ASP A 1 98 ? -6.609 -7.597 -19.376 1.00 87.31 98 ASP A N 1
ATOM 757 C CA . ASP A 1 98 ? -7.069 -6.772 -20.495 1.00 87.31 98 ASP A CA 1
ATOM 758 C C . ASP A 1 98 ? -6.877 -5.257 -20.282 1.00 87.31 98 ASP A C 1
ATOM 760 O O . ASP A 1 98 ? -7.334 -4.475 -21.115 1.00 87.31 98 ASP A O 1
ATOM 764 N N . ALA A 1 99 ? -6.204 -4.833 -19.207 1.00 84.31 99 ALA A N 1
ATOM 765 C CA . ALA A 1 99 ? -5.890 -3.429 -18.930 1.00 84.31 99 ALA A CA 1
ATOM 766 C C . ALA A 1 99 ? -4.470 -3.280 -18.352 1.00 84.31 99 ALA A C 1
ATOM 768 O O . ALA A 1 99 ? -3.990 -4.185 -17.678 1.00 84.31 99 ALA A O 1
ATOM 769 N N . ILE A 1 100 ? -3.787 -2.168 -18.653 1.00 85.44 100 ILE A N 1
ATOM 770 C CA . ILE A 1 100 ? -2.524 -1.797 -17.982 1.00 85.44 100 ILE A CA 1
ATOM 771 C C . ILE A 1 100 ? -2.826 -0.977 -16.735 1.00 85.44 100 ILE A C 1
ATOM 773 O O . ILE A 1 100 ? -2.289 -1.281 -15.679 1.00 85.44 100 ILE A O 1
ATOM 777 N N . ASP A 1 101 ? -3.690 0.028 -16.889 1.00 87.94 101 ASP A N 1
ATOM 778 C CA . ASP A 1 101 ? -4.148 0.857 -15.788 1.00 87.94 101 ASP A CA 1
ATOM 779 C C . ASP A 1 101 ? -5.577 0.470 -15.367 1.00 87.94 101 ASP A C 1
ATOM 781 O O . ASP A 1 101 ? -6.465 0.273 -16.217 1.00 87.94 101 ASP A O 1
ATOM 785 N N . HIS A 1 102 ? -5.846 0.456 -14.063 1.00 91.31 102 HIS A N 1
ATOM 786 C CA . HIS A 1 102 ? -7.191 0.278 -13.516 1.00 91.31 102 HIS A CA 1
ATOM 787 C C . HIS A 1 102 ? -7.392 1.035 -12.202 1.00 91.31 102 HIS A C 1
ATOM 789 O O . HIS A 1 102 ? -6.458 1.487 -11.546 1.00 91.31 102 HIS A O 1
ATOM 795 N N . PHE A 1 103 ? -8.659 1.201 -11.830 1.00 92.19 103 PHE A N 1
ATOM 796 C CA . PHE A 1 103 ? -9.047 1.599 -10.482 1.00 92.19 103 PHE A CA 1
ATOM 797 C C . PHE A 1 103 ? -9.671 0.411 -9.774 1.00 92.19 103 PHE A C 1
ATOM 799 O O . PHE A 1 103 ? -10.449 -0.333 -10.380 1.00 92.19 103 PHE A O 1
ATOM 806 N N . GLY A 1 104 ? -9.387 0.276 -8.491 1.00 94.69 104 GLY A N 1
ATOM 807 C CA . GLY A 1 104 ? -9.747 -0.907 -7.732 1.00 94.69 104 GLY A CA 1
ATOM 808 C C . GLY A 1 104 ? -10.266 -0.582 -6.339 1.00 94.69 104 GLY A C 1
ATOM 809 O O . GLY A 1 104 ? -9.994 0.489 -5.799 1.00 94.69 104 GLY A O 1
ATOM 810 N N . ILE A 1 105 ? -11.057 -1.486 -5.764 1.00 95.88 105 ILE A N 1
ATOM 811 C CA . ILE A 1 105 ? -11.380 -1.476 -4.334 1.00 95.88 105 ILE A CA 1
ATOM 812 C C . ILE A 1 105 ? -10.751 -2.710 -3.707 1.00 95.88 105 ILE A C 1
ATOM 814 O O . ILE A 1 105 ? -11.166 -3.835 -3.992 1.00 95.88 105 ILE A O 1
ATOM 818 N N . ASP A 1 106 ? -9.845 -2.477 -2.771 1.00 94.44 106 ASP A N 1
ATOM 819 C CA . ASP A 1 106 ? -9.102 -3.512 -2.069 1.00 94.44 106 ASP A CA 1
ATOM 820 C C . ASP A 1 106 ? -9.678 -3.716 -0.680 1.00 94.44 106 ASP A C 1
ATOM 822 O O . ASP A 1 106 ? -9.927 -2.760 0.059 1.00 94.44 106 ASP A O 1
ATOM 826 N N . VAL A 1 107 ? -9.873 -4.971 -0.283 1.00 94.12 107 VAL A N 1
ATOM 827 C CA . VAL A 1 107 ? -10.334 -5.314 1.067 1.00 94.12 107 VAL A CA 1
ATOM 828 C C . VAL A 1 107 ? -9.433 -6.399 1.625 1.00 94.12 107 VAL A C 1
ATOM 830 O O . VAL A 1 107 ? -9.626 -7.583 1.357 1.00 94.12 107 VAL A O 1
ATOM 833 N N . ASN A 1 108 ? -8.454 -5.989 2.433 1.00 91.38 108 ASN A N 1
ATOM 834 C CA . ASN A 1 108 ? -7.448 -6.863 3.047 1.00 91.38 108 ASN A CA 1
ATOM 835 C C . ASN A 1 108 ? -6.664 -7.738 2.046 1.00 91.38 108 ASN A C 1
ATOM 837 O O . ASN A 1 108 ? -6.128 -8.774 2.430 1.00 91.38 108 ASN A O 1
ATOM 841 N N . ASN A 1 109 ? -6.623 -7.371 0.770 1.00 92.94 109 ASN A N 1
ATOM 842 C CA . ASN A 1 109 ? -5.869 -8.064 -0.267 1.00 92.94 109 ASN A CA 1
ATOM 843 C C . ASN A 1 109 ? -5.604 -7.078 -1.406 1.00 92.94 109 ASN A C 1
ATOM 845 O O . ASN A 1 109 ? -6.451 -6.223 -1.641 1.00 92.94 109 ASN A O 1
ATOM 849 N N . ILE A 1 110 ? -4.462 -7.210 -2.082 1.00 94.56 110 ILE A N 1
ATOM 850 C CA . ILE A 1 110 ? -4.108 -6.381 -3.242 1.00 94.56 110 ILE A CA 1
ATOM 851 C C . ILE A 1 110 ? -4.915 -6.774 -4.484 1.00 94.56 110 ILE A C 1
ATOM 853 O O . ILE A 1 110 ? -5.080 -6.005 -5.412 1.00 94.56 110 ILE A O 1
ATOM 857 N N . THR A 1 111 ? -5.469 -7.990 -4.507 1.00 95.44 111 THR A N 1
ATOM 858 C CA . THR A 1 111 ? -6.451 -8.347 -5.530 1.00 95.44 111 THR A CA 1
ATOM 859 C C . THR A 1 111 ? -7.771 -7.640 -5.241 1.00 95.44 111 THR A C 1
ATOM 861 O O . THR A 1 111 ? -8.522 -8.044 -4.345 1.00 95.44 111 THR A O 1
ATOM 864 N N . SER A 1 112 ? -8.060 -6.621 -6.041 1.00 95.94 112 SER A N 1
ATOM 865 C CA . SER A 1 112 ? -9.282 -5.835 -5.960 1.00 95.94 112 SER A CA 1
ATOM 866 C C . SER A 1 112 ? -10.567 -6.667 -6.052 1.00 95.94 112 SER A C 1
ATOM 868 O O . SER A 1 112 ? -10.730 -7.533 -6.914 1.00 95.94 112 SER A O 1
ATOM 870 N N . ILE A 1 113 ? -11.537 -6.361 -5.184 1.00 96.25 113 ILE A N 1
ATOM 871 C CA . ILE A 1 113 ? -12.874 -6.985 -5.187 1.00 96.25 113 ILE A CA 1
ATOM 872 C C . ILE A 1 113 ? -13.810 -6.372 -6.238 1.00 96.25 113 ILE A C 1
ATOM 874 O O . ILE A 1 113 ? -14.813 -6.979 -6.614 1.00 96.25 113 ILE A O 1
ATOM 878 N N . VAL A 1 114 ? -13.499 -5.158 -6.692 1.00 95.12 114 VAL A N 1
ATOM 879 C CA . VAL A 1 114 ? -14.194 -4.427 -7.754 1.00 95.12 114 VAL A CA 1
ATOM 880 C C . VAL A 1 114 ? -13.129 -3.735 -8.582 1.00 95.12 114 VAL A C 1
ATOM 882 O O . VAL A 1 114 ? -12.251 -3.103 -8.008 1.00 95.12 114 VAL A O 1
ATOM 885 N N . VAL A 1 115 ? -13.231 -3.819 -9.909 1.00 94.31 115 VAL A N 1
ATOM 886 C CA . VAL A 1 115 ? -12.266 -3.195 -10.817 1.00 94.31 115 VAL A CA 1
ATOM 887 C C . VAL A 1 115 ? -12.972 -2.375 -11.890 1.00 94.31 115 VAL A C 1
ATOM 889 O O . VAL A 1 115 ? -13.914 -2.847 -12.531 1.00 94.31 115 VAL A O 1
ATOM 892 N N . TYR A 1 116 ? -12.473 -1.164 -12.120 1.00 90.38 116 TYR A N 1
ATOM 893 C CA . TYR A 1 116 ? -12.857 -0.272 -13.206 1.00 90.38 116 TYR A CA 1
ATOM 894 C C . TYR A 1 116 ? -11.666 -0.075 -14.133 1.00 90.38 116 TYR A C 1
ATOM 896 O O . TYR A 1 116 ? -10.644 0.492 -13.759 1.00 90.38 116 TYR A O 1
ATOM 904 N N . LYS A 1 117 ? -11.808 -0.548 -15.365 1.00 84.44 117 LYS A N 1
ATOM 905 C CA . LYS A 1 117 ? -10.744 -0.524 -16.369 1.00 84.44 117 LYS A CA 1
ATOM 906 C C . LYS A 1 117 ? -10.909 0.690 -17.265 1.00 84.44 117 LYS A C 1
ATOM 908 O O . LYS A 1 117 ? -12.040 1.062 -17.593 1.00 84.44 117 LYS A O 1
ATOM 913 N N . SER A 1 118 ? -9.805 1.237 -17.755 1.00 68.06 118 SER A N 1
ATOM 914 C CA . SER A 1 118 ? -9.885 2.081 -18.942 1.00 68.06 118 SER A CA 1
ATOM 915 C C . SER A 1 118 ? -10.086 1.191 -20.170 1.00 68.06 118 SER A C 1
ATOM 917 O O . SER A 1 118 ? -9.232 0.373 -20.512 1.00 68.06 118 SER A O 1
ATOM 919 N N . LEU A 1 119 ? -11.239 1.296 -20.831 1.00 53.16 119 LEU A N 1
ATOM 920 C CA . LEU A 1 119 ? -11.513 0.517 -22.038 1.00 53.16 119 LEU A CA 1
ATOM 921 C C . LEU A 1 119 ? -10.678 1.069 -23.209 1.00 53.16 119 LEU A C 1
ATOM 923 O O . LEU A 1 119 ? -11.058 2.045 -23.850 1.00 53.16 119 LEU A O 1
ATOM 927 N N . GLY A 1 120 ? -9.546 0.424 -23.502 1.00 53.47 120 GLY A N 1
ATOM 928 C CA . GLY A 1 120 ? -8.829 0.558 -24.779 1.00 53.47 120 GLY A CA 1
ATOM 929 C C . GLY A 1 120 ? -7.871 1.746 -24.933 1.00 53.47 120 GLY A C 1
ATOM 930 O O . GLY A 1 120 ? -7.383 1.975 -26.041 1.00 53.47 120 GLY A O 1
ATOM 931 N N . GLN A 1 121 ? -7.581 2.488 -23.864 1.00 56.34 121 GLN A N 1
ATOM 932 C CA . GLN A 1 121 ? -6.523 3.505 -23.805 1.00 56.34 121 GLN A CA 1
ATOM 933 C C . GLN A 1 121 ? -5.991 3.574 -22.373 1.00 56.34 121 GLN A C 1
ATOM 935 O O . GLN A 1 121 ? -6.796 3.693 -21.457 1.00 56.34 121 GLN A O 1
ATOM 940 N N . ASP A 1 122 ? -4.675 3.569 -22.167 1.00 64.94 122 ASP A N 1
ATOM 941 C CA . ASP A 1 122 ? -4.092 3.945 -20.870 1.00 64.94 122 ASP A CA 1
ATOM 942 C C . ASP A 1 122 ? -4.650 5.304 -20.426 1.00 64.94 122 ASP A C 1
ATOM 944 O O . ASP A 1 122 ? -4.913 6.180 -21.270 1.00 64.94 122 ASP A O 1
ATOM 948 N N . PHE A 1 123 ? -4.791 5.512 -19.117 1.00 71.25 123 PHE A N 1
ATOM 949 C CA . PHE A 1 123 ? -5.229 6.791 -18.574 1.00 71.25 123 PHE A CA 1
ATOM 950 C C . PHE A 1 123 ? -4.351 7.944 -19.113 1.00 71.25 123 PHE A C 1
ATOM 952 O O . PHE A 1 123 ? -3.181 7.746 -19.505 1.00 71.25 123 PHE A O 1
ATOM 959 N N . PRO A 1 124 ? -4.888 9.181 -19.184 1.00 73.06 124 PRO A N 1
ATOM 960 C CA . PRO A 1 124 ? -4.129 10.339 -19.661 1.00 73.06 124 PRO A CA 1
ATOM 961 C C . PRO A 1 124 ? -2.780 10.501 -18.934 1.00 73.06 124 PRO A C 1
ATOM 963 O O . PRO A 1 124 ? -2.558 9.937 -17.869 1.00 73.06 124 PRO A O 1
ATOM 966 N N . ASN A 1 125 ? -1.830 11.231 -19.533 1.00 70.81 125 ASN A N 1
ATOM 967 C CA . ASN A 1 125 ? -0.638 11.710 -18.817 1.00 70.81 125 ASN A CA 1
ATOM 968 C C . ASN A 1 125 ? -0.787 13.203 -18.511 1.00 70.81 125 ASN A C 1
ATOM 970 O O . ASN A 1 125 ? -0.903 13.964 -19.473 1.00 70.81 125 ASN A O 1
ATOM 974 N N . PRO A 1 126 ? -0.703 13.643 -17.249 1.00 74.44 126 PRO A N 1
ATOM 975 C CA . PRO A 1 126 ? -0.752 12.815 -16.043 1.00 74.44 126 PRO A CA 1
ATOM 976 C C . PRO A 1 126 ? -2.137 12.173 -15.856 1.00 74.44 126 PRO A C 1
ATOM 978 O O . PRO A 1 126 ? -3.147 12.740 -16.287 1.00 74.44 126 PRO A O 1
ATOM 981 N N . LEU A 1 127 ? -2.195 11.019 -15.183 1.00 74.00 127 LEU A N 1
ATOM 982 C CA . LEU A 1 127 ? -3.461 10.516 -14.649 1.00 74.00 127 LEU A CA 1
ATOM 983 C C . LEU A 1 127 ? -3.804 11.434 -13.481 1.00 74.00 127 LEU A C 1
ATOM 985 O O . LEU A 1 127 ? -3.085 11.474 -12.486 1.00 74.00 127 LEU A O 1
ATOM 989 N N . SER A 1 128 ? -4.863 12.215 -13.634 1.00 76.81 128 SER A N 1
ATOM 990 C CA . SER A 1 128 ? -5.358 13.110 -12.595 1.00 76.81 128 SER A CA 1
ATOM 991 C C . SER A 1 128 ? -6.862 12.959 -12.462 1.00 76.81 128 SER A C 1
ATOM 993 O O . SER A 1 128 ? -7.555 12.611 -13.419 1.00 76.81 128 SER A O 1
ATOM 995 N N . GLY A 1 129 ? -7.368 13.198 -11.261 1.00 70.94 129 GLY A N 1
ATOM 996 C CA . GLY A 1 129 ? -8.784 13.053 -10.977 1.00 70.94 129 GLY A CA 1
ATOM 997 C C . GLY A 1 129 ? -9.155 13.601 -9.612 1.00 70.94 129 GLY A C 1
ATOM 998 O O . GLY A 1 129 ? -8.292 13.950 -8.805 1.00 70.94 129 GLY A O 1
ATOM 999 N N . THR A 1 130 ? -10.460 13.652 -9.376 1.00 67.81 130 THR A N 1
ATOM 1000 C CA . THR A 1 130 ? -11.053 13.871 -8.059 1.00 67.81 130 THR A CA 1
ATOM 1001 C C . THR A 1 130 ? -11.776 12.590 -7.681 1.00 67.81 130 THR A C 1
ATOM 1003 O O . THR A 1 130 ? -12.666 12.154 -8.409 1.00 67.81 130 THR A O 1
ATOM 1006 N N . MET A 1 131 ? -11.395 11.977 -6.564 1.00 64.56 131 MET A N 1
ATOM 1007 C CA . MET A 1 131 ? -12.128 10.840 -6.009 1.00 64.56 131 MET A CA 1
ATOM 1008 C C . MET A 1 131 ? -13.164 11.334 -5.013 1.00 64.56 131 MET A C 1
ATOM 1010 O O . MET A 1 131 ? -12.791 12.023 -4.073 1.00 64.56 131 MET A O 1
ATOM 1014 N N . SER A 1 132 ? -14.417 10.916 -5.184 1.00 60.94 132 SER A N 1
ATOM 1015 C CA . SER A 1 132 ? -15.443 10.957 -4.143 1.00 60.94 132 SER A CA 1
ATOM 1016 C C . SER A 1 132 ? -15.773 9.523 -3.731 1.00 60.94 132 SER A C 1
ATOM 1018 O O . SER A 1 132 ? -16.387 8.797 -4.515 1.00 60.94 132 SER A O 1
ATOM 1020 N N . ALA A 1 133 ? -15.340 9.121 -2.538 1.00 52.84 133 ALA A N 1
ATOM 1021 C CA . ALA A 1 133 ? -15.714 7.852 -1.904 1.00 52.84 133 ALA A CA 1
ATOM 1022 C C . ALA A 1 133 ? -16.590 8.121 -0.686 1.00 52.84 133 ALA A C 1
ATOM 1024 O O . ALA A 1 133 ? -16.293 9.132 -0.006 1.00 52.84 133 ALA A O 1
#

InterPro domains:
  IPR001220 Legume lectin domain [PF00139] (6-116)
  IPR013320 Concanavalin A-like lectin/glucanase domain superfamily [SSF49899] (4-116)
  IPR019825 Legume lectin, beta chain, Mn/Ca-binding site [PS00307] (83-89)
  IPR050258 Leguminous Lectin [PTHR32401] (5-117)

Foldseek 3Di:
DPPDFDADDDDDQDDDDQADPVVRDGDDDKDKDKDWQADDPVDDSDFWAKDKWFDRPDDQDPCCITLSRSQAHPPDQPPQGMWIWIFGQADDPLDDPQAGTWTAIDGSDSNGPDIGGDPPDRADGTNIDIDID

Sequence (133 aa):
MNDTWSTGGVAYPQPVRLWDHRTGRRASFTTNFSFAISGERTYNRADGMAFFIGSFRSAVPLDSGGGFLGLISNITPPPLSTVGVEFDTNRNIWDPQDAIDHFGIDVNNITSIVVYKSLGQDFPNPLSGTMSA

pLDDT: mean 85.04, std 12.77, range [38.97, 96.44]